Protein AF-A0AAW1MLI0-F1 (afdb_monomer)

Foldseek 3Di:
DDDDDDDDAAEDEEAAFDPVDLVRADDPVRQVVVQVVVVVVVVVCVVVVVDPPNYHYHYGHCPQVDWAQPPVCCVSCQVFWKKWWFWDQDPPDRDIDIDIATWHWPDADPVQQKTKTAHDFDQVLQCVVNHPHGDDPCRRPDIDMDHSVRIDTITTDDDD

Secondary structure (DSSP, 8-state):
---------EEEEEE---TTSTT-PPPHHHHHHHHHHHHHHHHHHHHTTSS-SSEEEEEE--GGGPBPPTTTTHHHHTTS-EEEEEEEE-TTSS-EEEEEEEEEEEEEETTTTEEEEEE---HHHHHTT-TTPPPPHHHHH-EEEEETTTEEEEEE----

Sequence (160 aa):
MYAFRTLVNATIQVRIEKLSTKSGSPSMSDIEAFSTAYRTRLDEAELAKTIPENISLEVSSPGVERVIRVPQDLDRFKERPMYVKYITEVTDANTSTETDGIFRLVSFDLETNSCTWGLADVRINREKAGKGRPMSKKQREWRLTTPFDSIRLVRIYSEP

Structure (mmCIF, N/CA/C/O backbone):
data_AF-A0AAW1MLI0-F1
#
_entry.id   AF-A0AAW1MLI0-F1
#
loop_
_atom_site.group_PDB
_atom_site.id
_atom_site.type_symbol
_atom_site.label_atom_id
_atom_site.label_alt_id
_atom_site.label_comp_id
_atom_site.label_asym_id
_atom_site.label_entity_id
_atom_site.label_seq_id
_atom_site.pdbx_PDB_ins_code
_atom_site.Cartn_x
_atom_site.Cartn_y
_atom_site.Cartn_z
_atom_site.occupancy
_atom_site.B_iso_or_equiv
_atom_site.auth_seq_id
_atom_site.auth_comp_id
_atom_site.auth_asym_id
_atom_site.auth_atom_id
_atom_site.pdbx_PDB_model_num
ATOM 1 N N . MET A 1 1 ? -1.305 5.397 53.416 1.00 46.62 1 MET A N 1
ATOM 2 C CA . MET A 1 1 ? -0.969 4.098 52.793 1.00 46.62 1 MET A CA 1
ATOM 3 C C . MET A 1 1 ? -1.466 4.169 51.358 1.00 46.62 1 MET A C 1
ATOM 5 O O . MET A 1 1 ? -2.656 4.384 51.181 1.00 46.62 1 MET A O 1
ATOM 9 N N . TYR A 1 2 ? -0.578 4.126 50.363 1.00 44.59 2 TYR A N 1
ATOM 10 C CA . TYR A 1 2 ? -0.957 4.212 48.946 1.00 44.59 2 TYR A CA 1
ATOM 11 C C . TYR A 1 2 ? -0.843 2.826 48.313 1.00 44.59 2 TYR A C 1
ATOM 13 O O . TYR A 1 2 ? 0.153 2.140 48.535 1.00 44.59 2 TYR A O 1
ATOM 21 N N . ALA A 1 3 ? -1.854 2.422 47.546 1.00 39.44 3 ALA A N 1
ATOM 22 C CA . ALA A 1 3 ? -1.832 1.210 46.738 1.00 39.44 3 ALA A CA 1
ATOM 23 C C . ALA A 1 3 ? -1.906 1.615 45.264 1.00 39.44 3 ALA A C 1
ATOM 25 O O . ALA A 1 3 ? -2.829 2.319 44.860 1.00 39.44 3 ALA A O 1
ATOM 26 N N . PHE A 1 4 ? -0.927 1.181 44.474 1.00 47.34 4 PHE A N 1
ATOM 27 C CA . PHE A 1 4 ? -0.881 1.402 43.033 1.00 47.34 4 PHE A CA 1
ATOM 28 C C . PHE A 1 4 ? -1.185 0.079 42.333 1.00 47.34 4 PHE A C 1
ATOM 30 O O . PHE A 1 4 ? -0.567 -0.940 42.639 1.00 47.34 4 PHE A O 1
ATOM 37 N N . ARG A 1 5 ? -2.141 0.091 41.400 1.00 55.91 5 ARG A N 1
ATOM 38 C CA . ARG A 1 5 ? -2.474 -1.050 40.542 1.00 55.91 5 ARG A CA 1
ATOM 39 C C . ARG A 1 5 ? -2.265 -0.625 39.097 1.00 55.91 5 ARG A C 1
ATOM 41 O O . ARG A 1 5 ? -2.891 0.328 38.646 1.00 55.91 5 ARG A O 1
ATOM 48 N N . THR A 1 6 ? -1.388 -1.318 38.384 1.00 57.00 6 THR A N 1
ATOM 49 C CA . THR A 1 6 ? -1.246 -1.152 36.938 1.00 57.00 6 THR A CA 1
ATOM 50 C C . THR A 1 6 ? -2.303 -2.013 36.247 1.00 57.00 6 THR A C 1
ATOM 52 O O . THR A 1 6 ? -2.488 -3.183 36.588 1.00 57.00 6 THR A O 1
ATOM 55 N N . LEU A 1 7 ? -3.048 -1.419 35.319 1.00 63.75 7 LEU A N 1
ATOM 56 C CA . LEU A 1 7 ? -3.931 -2.145 34.407 1.00 63.75 7 LEU A CA 1
ATOM 57 C C . LEU A 1 7 ? -3.206 -2.335 33.070 1.00 63.75 7 LEU A C 1
ATOM 59 O O . LEU A 1 7 ? -2.270 -1.599 32.750 1.00 63.75 7 LEU A O 1
ATOM 63 N N . VAL A 1 8 ? -3.612 -3.345 32.305 1.00 66.38 8 VAL A N 1
ATOM 64 C CA . VAL A 1 8 ? -3.086 -3.572 30.956 1.00 66.38 8 VAL A CA 1
ATOM 65 C C . VAL A 1 8 ? -3.678 -2.500 30.046 1.00 66.38 8 VAL A C 1
ATOM 67 O O . VAL A 1 8 ? -4.855 -2.561 29.714 1.00 66.38 8 VAL A O 1
ATOM 70 N N . ASN A 1 9 ? -2.874 -1.515 29.650 1.00 70.88 9 ASN A N 1
ATOM 71 C CA . ASN A 1 9 ? -3.285 -0.555 28.630 1.00 70.88 9 ASN A CA 1
ATOM 72 C C . ASN A 1 9 ? -3.238 -1.261 27.272 1.00 70.88 9 ASN A C 1
ATOM 74 O O . ASN A 1 9 ? -2.157 -1.544 26.757 1.00 70.88 9 ASN A O 1
ATOM 78 N N . ALA A 1 10 ? -4.404 -1.570 26.712 1.00 84.12 10 ALA A N 1
ATOM 79 C CA . ALA A 1 10 ? -4.510 -2.101 25.361 1.00 84.12 10 ALA A CA 1
ATOM 80 C C . ALA A 1 10 ? -4.749 -0.951 24.373 1.00 84.12 10 ALA A C 1
ATOM 82 O O . ALA A 1 10 ? -5.545 -0.045 24.628 1.00 84.12 10 ALA A O 1
ATOM 83 N N . THR A 1 11 ? -4.063 -0.983 23.234 1.00 90.19 11 THR A N 1
ATOM 84 C CA . THR A 1 11 ? -4.278 -0.037 22.133 1.00 90.19 11 THR A CA 1
ATOM 85 C C . THR A 1 11 ? -4.819 -0.787 20.933 1.00 90.19 11 THR A C 1
ATOM 87 O O . THR A 1 11 ? -4.193 -1.724 20.443 1.00 90.19 11 THR A O 1
ATOM 90 N N . ILE A 1 12 ? -5.979 -0.357 20.449 1.00 92.19 12 ILE A N 1
ATOM 91 C CA . ILE A 1 12 ? -6.537 -0.791 19.175 1.00 92.19 12 ILE A CA 1
ATOM 92 C C . ILE A 1 12 ? -6.130 0.235 18.123 1.00 92.19 12 ILE A C 1
ATOM 94 O O . ILE A 1 12 ? -6.521 1.399 18.202 1.00 92.19 12 ILE A O 1
ATOM 98 N N . GLN A 1 13 ? -5.373 -0.208 17.123 1.00 92.44 13 GLN A N 1
ATOM 99 C CA . GLN A 1 13 ? -5.033 0.599 15.956 1.00 92.44 13 GLN A CA 1
ATOM 100 C C . GLN A 1 13 ? -5.868 0.144 14.762 1.00 92.44 13 GLN A C 1
ATOM 102 O O . GLN A 1 13 ? -5.809 -1.015 14.353 1.00 92.44 13 GLN A O 1
ATOM 107 N N . VAL A 1 14 ? -6.644 1.063 14.194 1.00 92.50 14 VAL A N 1
ATOM 108 C CA . VAL A 1 14 ? -7.497 0.816 13.032 1.00 92.50 14 VAL A CA 1
ATOM 109 C C . VAL A 1 14 ? -7.027 1.679 11.872 1.00 92.50 14 VAL A C 1
ATOM 111 O O . VAL A 1 14 ? -6.878 2.894 11.995 1.00 92.50 14 VAL A O 1
ATOM 114 N N . ARG A 1 15 ? -6.824 1.056 10.711 1.00 91.12 15 ARG A N 1
ATOM 115 C CA . ARG A 1 15 ? -6.537 1.760 9.459 1.00 91.12 15 ARG A CA 1
ATOM 116 C C . ARG A 1 15 ? -7.755 1.665 8.546 1.00 91.12 15 ARG A C 1
ATOM 118 O O . ARG A 1 15 ? -8.162 0.559 8.203 1.00 91.12 15 ARG A O 1
ATOM 125 N N . ILE A 1 16 ? -8.332 2.801 8.156 1.00 92.06 16 ILE A N 1
ATOM 126 C CA . ILE A 1 16 ? -9.562 2.845 7.347 1.00 92.06 16 ILE A CA 1
ATOM 127 C C . ILE A 1 16 ? -9.318 3.421 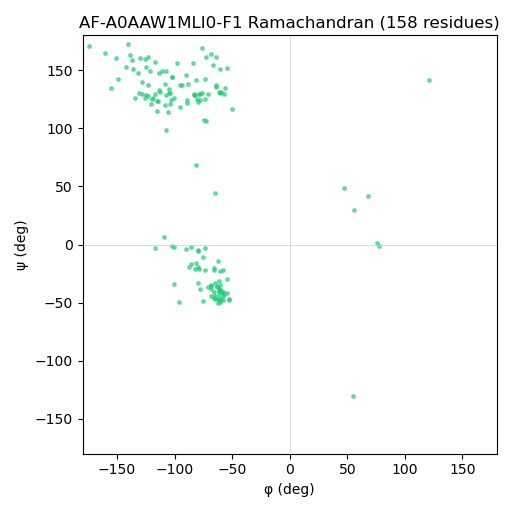5.951 1.00 92.06 16 ILE A C 1
ATOM 129 O O . ILE A 1 16 ? -8.497 4.320 5.756 1.00 92.06 16 ILE A O 1
ATOM 133 N N . GLU A 1 17 ? -10.071 2.928 4.970 1.00 88.88 17 GLU A N 1
ATOM 134 C CA . GLU A 1 17 ? -10.020 3.398 3.586 1.00 88.88 17 GLU A CA 1
ATOM 135 C C . GLU A 1 17 ? -11.365 3.911 3.093 1.00 88.88 17 GLU A C 1
ATOM 137 O O . GLU A 1 17 ? -12.423 3.395 3.450 1.00 88.88 17 GLU A O 1
ATOM 142 N N . LYS A 1 18 ? -11.308 4.878 2.176 1.00 88.69 18 LYS A N 1
ATOM 143 C CA . LYS A 1 18 ? -12.473 5.378 1.450 1.00 88.69 18 LYS A CA 1
ATOM 144 C C . LYS A 1 18 ? -12.446 4.905 0.005 1.00 88.69 18 LYS A C 1
ATOM 146 O O . LYS A 1 18 ? -11.771 5.483 -0.841 1.00 88.69 18 LYS A O 1
ATOM 151 N N . LEU A 1 19 ? -13.186 3.844 -0.307 1.00 83.75 19 LEU A N 1
ATOM 152 C CA . LEU A 1 19 ? -13.191 3.253 -1.654 1.00 83.75 19 LEU A CA 1
ATOM 153 C C . LEU A 1 19 ? -13.781 4.179 -2.730 1.00 83.75 19 LEU A C 1
ATOM 155 O O . LEU A 1 19 ? -13.460 4.022 -3.902 1.00 83.75 19 LEU A O 1
ATOM 159 N N . SER A 1 20 ? -14.572 5.182 -2.340 1.00 83.31 20 SER A N 1
ATOM 160 C CA . SER A 1 20 ? -15.166 6.148 -3.270 1.00 83.31 20 SER A CA 1
ATOM 161 C C . SER A 1 20 ? -14.184 7.197 -3.810 1.00 83.31 20 SER A C 1
ATOM 163 O O . SER A 1 20 ? -14.538 7.938 -4.723 1.00 83.31 20 SER A O 1
ATOM 165 N N . THR A 1 21 ? -12.964 7.303 -3.267 1.00 83.19 21 THR A N 1
ATOM 166 C CA . THR A 1 21 ? -11.943 8.251 -3.748 1.00 83.19 21 THR A CA 1
ATOM 167 C C . THR A 1 21 ? -10.825 7.524 -4.482 1.00 83.19 21 THR A C 1
ATOM 169 O O . THR A 1 21 ? -10.467 6.401 -4.139 1.00 83.19 21 THR A O 1
ATOM 172 N N . LYS A 1 22 ? -10.193 8.163 -5.472 1.00 81.19 22 LYS A N 1
ATOM 173 C CA . LYS A 1 22 ? -9.088 7.537 -6.220 1.00 81.19 22 LYS A CA 1
ATOM 174 C C . LYS A 1 22 ? -7.920 7.127 -5.313 1.00 81.19 22 LYS A C 1
ATOM 176 O O . LYS A 1 22 ? -7.375 6.046 -5.485 1.00 81.19 22 LYS A O 1
ATOM 181 N N . SER A 1 23 ? -7.557 7.948 -4.328 1.00 79.00 23 SER A N 1
ATOM 182 C CA . SER A 1 23 ? -6.427 7.679 -3.424 1.00 79.00 23 SER A CA 1
ATOM 183 C C . SER A 1 23 ? -6.733 6.673 -2.312 1.00 79.00 23 SER A C 1
ATOM 185 O O . SER A 1 23 ? -5.802 6.125 -1.724 1.00 79.00 23 SER A O 1
ATOM 187 N N . GLY A 1 24 ? -8.008 6.462 -1.983 1.00 84.56 24 GLY A N 1
ATOM 188 C CA . GLY A 1 24 ? -8.417 5.622 -0.857 1.00 84.56 24 GLY A CA 1
ATOM 189 C C . GLY A 1 24 ? -8.240 6.230 0.511 1.00 84.56 24 GLY A C 1
ATOM 190 O O . GLY A 1 24 ? -8.553 5.576 1.503 1.00 84.56 24 GLY A O 1
ATOM 191 N N . SER A 1 25 ? -7.757 7.466 0.581 1.00 86.75 25 SER A N 1
ATOM 192 C CA . SER A 1 25 ? -7.585 8.146 1.853 1.00 86.75 25 SER A CA 1
ATOM 193 C C . SER A 1 25 ? -8.934 8.675 2.361 1.00 86.75 25 SER A C 1
ATOM 195 O O . SER A 1 25 ? -9.639 9.341 1.594 1.00 86.75 25 SER A O 1
ATOM 197 N N . PRO A 1 26 ? -9.299 8.386 3.622 1.00 91.69 26 PRO A N 1
ATOM 198 C CA . PRO A 1 26 ? -10.404 9.054 4.304 1.00 91.69 26 PRO A CA 1
ATOM 199 C C . PRO A 1 26 ? -10.069 10.538 4.538 1.00 91.69 26 PRO A C 1
ATOM 201 O O . PRO A 1 26 ? -8.894 10.907 4.621 1.00 91.69 26 PRO A O 1
ATOM 204 N N . SER A 1 27 ? -11.086 11.394 4.647 1.00 92.94 27 SER A N 1
ATOM 205 C CA . SER A 1 27 ? -10.917 12.746 5.194 1.00 92.94 27 SER A CA 1
ATOM 206 C C . SER A 1 27 ? -10.802 12.706 6.723 1.00 92.94 27 SER A C 1
ATOM 208 O O . SER A 1 27 ? -11.115 11.695 7.352 1.00 92.94 27 SER A O 1
ATOM 210 N N . MET A 1 28 ? -10.414 13.827 7.343 1.00 93.56 28 MET A N 1
ATOM 211 C CA . MET A 1 28 ? -10.455 13.953 8.809 1.00 93.56 28 MET A CA 1
ATOM 212 C C . MET A 1 28 ? -11.866 13.729 9.359 1.00 93.56 28 MET A C 1
ATOM 214 O O . MET A 1 28 ? -12.027 12.992 10.322 1.00 93.56 28 MET A O 1
ATOM 218 N N . SER A 1 29 ? -12.894 14.252 8.684 1.00 95.88 29 SER A N 1
ATOM 219 C CA . SER A 1 29 ? -14.286 14.028 9.084 1.00 95.88 29 SER A CA 1
ATOM 220 C C . SER A 1 29 ? -14.698 12.553 9.002 1.00 95.88 29 SER A C 1
ATOM 222 O O . SER A 1 29 ? -15.452 12.084 9.847 1.00 95.88 29 SER A O 1
ATOM 224 N N . ASP A 1 30 ? -14.207 11.804 8.005 1.00 95.00 30 ASP A N 1
ATOM 225 C CA . ASP A 1 30 ? -14.459 10.360 7.911 1.00 95.00 30 ASP A CA 1
ATOM 226 C C . ASP A 1 30 ? -13.785 9.608 9.078 1.00 95.00 30 ASP A C 1
ATOM 228 O O . ASP A 1 30 ? -14.380 8.695 9.654 1.00 95.00 30 ASP A O 1
ATOM 232 N N . ILE A 1 31 ? -12.554 10.001 9.443 1.00 95.19 31 ILE A N 1
ATOM 233 C CA . ILE A 1 31 ? -11.810 9.431 10.578 1.00 95.19 31 ILE A CA 1
ATOM 234 C C . ILE A 1 31 ? -12.522 9.732 11.897 1.00 95.19 31 ILE A C 1
ATOM 236 O O . ILE A 1 31 ? -12.699 8.820 12.702 1.00 95.19 31 ILE A O 1
ATOM 240 N N . GLU A 1 32 ? -12.948 10.973 12.120 1.00 96.62 32 GLU A N 1
ATOM 241 C CA . GLU A 1 32 ? -13.687 11.383 13.319 1.00 96.62 32 GLU A CA 1
ATOM 242 C C . GLU A 1 32 ? -15.000 10.611 13.446 1.00 96.62 32 GLU A C 1
ATOM 244 O O . GLU A 1 32 ? -15.246 9.989 14.478 1.00 96.62 32 GLU A O 1
ATOM 249 N N . ALA A 1 33 ? -15.797 10.553 12.373 1.00 96.94 33 ALA A N 1
ATOM 250 C CA . ALA A 1 33 ? -17.063 9.825 12.367 1.00 96.94 33 ALA A CA 1
ATOM 251 C C . ALA A 1 33 ? -16.875 8.337 12.708 1.00 96.94 33 ALA A C 1
ATOM 253 O O . ALA A 1 33 ? -17.621 7.785 13.522 1.00 96.94 33 ALA A O 1
ATOM 254 N N . PHE A 1 34 ? -15.857 7.687 12.130 1.00 96.88 34 PHE A N 1
ATOM 255 C CA . PHE A 1 34 ? -15.531 6.300 12.459 1.00 96.88 34 PHE A CA 1
ATOM 256 C C . PHE A 1 34 ? -15.053 6.157 13.909 1.00 96.88 34 PHE A C 1
ATOM 258 O O . PHE A 1 34 ? -15.513 5.265 14.621 1.00 96.88 34 PHE A O 1
ATOM 265 N N . SER A 1 35 ? -14.153 7.037 14.354 1.00 96.88 35 SER A N 1
ATOM 266 C CA . SER A 1 35 ? -13.571 7.004 15.700 1.00 96.88 35 SER A CA 1
ATOM 267 C C . SER A 1 35 ? -14.645 7.122 16.772 1.00 96.88 35 SER A C 1
ATOM 269 O O . SER A 1 35 ? -14.665 6.315 17.698 1.00 96.88 35 SER A O 1
ATOM 271 N N . THR A 1 36 ? -15.575 8.068 16.618 1.00 97.69 36 THR A N 1
ATOM 272 C CA . THR A 1 36 ? -16.703 8.244 17.536 1.00 97.69 36 THR A CA 1
ATOM 273 C C . THR A 1 36 ? -17.601 7.010 17.544 1.00 97.69 36 THR A C 1
ATOM 275 O O . THR A 1 36 ? -17.857 6.453 18.607 1.00 97.69 36 THR A O 1
ATOM 278 N N . ALA A 1 37 ? -18.025 6.521 16.374 1.00 97.81 37 ALA A N 1
ATOM 279 C CA . ALA A 1 37 ? -18.926 5.372 16.293 1.00 97.81 37 ALA A CA 1
ATOM 280 C C . ALA A 1 37 ? -18.301 4.065 16.814 1.00 97.81 37 ALA A C 1
ATOM 282 O O . ALA A 1 37 ? -19.009 3.200 17.331 1.00 97.81 37 ALA A O 1
ATOM 283 N N . TYR A 1 38 ? -16.990 3.879 16.646 1.00 97.06 38 TYR A N 1
ATOM 284 C CA . TYR A 1 38 ? -16.290 2.703 17.159 1.00 97.06 38 TYR A CA 1
ATOM 285 C C . TYR A 1 38 ? -16.026 2.822 18.661 1.00 97.06 38 TYR A C 1
ATOM 287 O O . TYR A 1 38 ? -16.212 1.848 19.384 1.00 97.06 38 TYR A O 1
ATOM 295 N N . ARG A 1 39 ? -15.682 4.023 19.146 1.00 96.19 39 ARG A N 1
ATOM 296 C CA . ARG A 1 39 ? -15.536 4.303 20.578 1.00 96.19 39 ARG A CA 1
ATOM 297 C C . ARG A 1 39 ? -16.823 4.010 21.344 1.00 96.19 39 ARG A C 1
ATOM 299 O O . ARG A 1 39 ? -16.758 3.256 22.300 1.00 96.19 39 ARG A O 1
ATOM 306 N N . THR A 1 40 ? -17.979 4.481 20.872 1.00 97.00 40 THR A N 1
ATOM 307 C CA . THR A 1 40 ? -19.271 4.188 21.520 1.00 97.00 40 THR A CA 1
ATOM 308 C C . THR A 1 40 ? -19.511 2.684 21.682 1.00 97.00 40 THR A C 1
ATOM 310 O O . THR A 1 40 ? -19.931 2.241 22.744 1.00 97.00 40 THR A O 1
ATOM 313 N N . ARG A 1 41 ? -19.175 1.876 20.667 1.00 96.44 41 ARG A N 1
ATOM 314 C CA . ARG A 1 41 ? -19.293 0.410 20.755 1.00 96.44 41 ARG A CA 1
ATOM 315 C C . ARG A 1 41 ? -18.305 -0.213 21.740 1.00 96.44 41 ARG A C 1
ATOM 317 O O . ARG A 1 41 ? -18.643 -1.202 22.382 1.00 96.44 41 ARG A O 1
ATOM 324 N N . LEU A 1 42 ? -17.088 0.327 21.838 1.00 94.75 42 LEU A N 1
ATOM 325 C CA . LEU A 1 42 ? -16.123 -0.110 22.847 1.00 94.75 42 LEU A CA 1
ATOM 326 C C . LEU A 1 42 ? -16.634 0.219 24.250 1.00 94.75 42 LEU A C 1
ATOM 328 O O . LEU A 1 42 ? -16.621 -0.662 25.097 1.00 94.75 42 LEU A O 1
ATOM 332 N N . ASP A 1 43 ? -17.165 1.421 24.467 1.00 94.31 43 ASP A N 1
ATOM 333 C CA . ASP A 1 43 ? -17.702 1.841 25.764 1.00 94.31 43 ASP A CA 1
ATOM 334 C C . ASP A 1 43 ? -18.885 0.945 26.200 1.00 94.31 43 ASP A C 1
ATOM 336 O O . ASP A 1 43 ? -18.963 0.517 27.352 1.00 94.31 43 ASP A O 1
ATOM 340 N N . GLU A 1 44 ? -19.779 0.585 25.269 1.00 96.50 44 GLU A N 1
ATOM 341 C CA . GLU A 1 44 ? -20.865 -0.382 25.508 1.00 96.50 44 GLU A CA 1
ATOM 342 C C . GLU A 1 44 ? -20.331 -1.778 25.880 1.00 96.50 44 GLU A C 1
ATOM 344 O O . GLU A 1 44 ? -20.837 -2.423 26.803 1.00 96.50 44 GLU A O 1
ATOM 349 N N . ALA A 1 45 ? -19.296 -2.250 25.183 1.00 94.38 45 ALA A N 1
ATOM 350 C CA . ALA A 1 45 ? -18.679 -3.551 25.425 1.00 94.38 45 ALA A CA 1
ATOM 351 C C . ALA A 1 45 ? -17.884 -3.601 26.746 1.00 94.38 45 ALA A C 1
ATOM 353 O O . ALA A 1 45 ? -17.917 -4.633 27.431 1.00 94.38 45 ALA A O 1
ATOM 354 N N . GLU A 1 46 ? -17.212 -2.504 27.115 1.00 92.75 46 GLU A N 1
ATOM 355 C CA . GLU A 1 46 ? -16.557 -2.302 28.414 1.00 92.75 46 GLU A CA 1
ATOM 356 C C . GLU A 1 46 ? -17.597 -2.337 29.543 1.00 92.75 46 GLU A C 1
ATOM 358 O O . GLU A 1 46 ? -17.439 -3.092 30.503 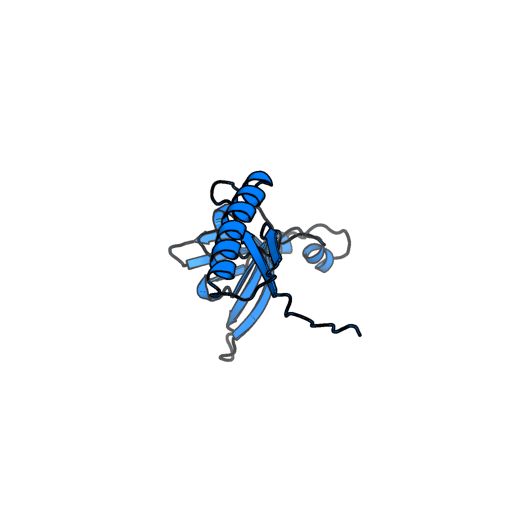1.00 92.75 46 GLU A O 1
ATOM 363 N N . LEU A 1 47 ? -18.720 -1.620 29.394 1.00 94.12 47 LEU A N 1
ATOM 364 C CA . LEU A 1 47 ? -19.820 -1.634 30.367 1.00 94.12 47 LEU A CA 1
ATOM 365 C C . LEU A 1 47 ? -20.422 -3.038 30.536 1.00 94.12 47 LEU A C 1
ATOM 367 O O . LEU A 1 47 ? -20.735 -3.460 31.653 1.00 94.12 47 LEU A O 1
ATOM 371 N N . ALA A 1 48 ? -20.543 -3.785 29.436 1.00 96.44 48 ALA A N 1
ATOM 372 C CA . ALA A 1 48 ? -20.980 -5.178 29.433 1.00 96.44 48 ALA A CA 1
ATOM 373 C C . ALA A 1 48 ? -19.911 -6.161 29.956 1.00 96.44 48 ALA A C 1
ATOM 375 O O . ALA A 1 48 ? -20.184 -7.358 30.055 1.00 96.44 48 ALA A O 1
ATOM 376 N N . LYS A 1 49 ? -18.702 -5.681 30.293 1.00 93.38 49 LYS A N 1
ATOM 377 C CA . LYS A 1 49 ? -17.547 -6.476 30.750 1.00 93.38 49 LYS A CA 1
ATOM 378 C C . LYS A 1 49 ? -17.151 -7.588 29.778 1.00 93.38 49 LYS A C 1
ATOM 380 O O . LYS A 1 49 ? -16.649 -8.636 30.182 1.00 93.38 49 LYS A O 1
ATOM 385 N N . THR A 1 50 ? -17.396 -7.361 28.490 1.00 94.75 50 THR A N 1
ATOM 386 C CA . THR A 1 50 ? -17.037 -8.301 27.415 1.00 94.75 50 THR A CA 1
ATOM 387 C C . THR A 1 50 ? -15.614 -8.079 26.911 1.00 94.75 50 THR A C 1
ATOM 389 O O . THR A 1 50 ? -15.014 -8.987 26.338 1.00 94.75 50 THR A O 1
ATOM 392 N N . ILE A 1 51 ? -15.058 -6.896 27.175 1.00 90.25 51 ILE A N 1
ATOM 393 C CA . ILE A 1 51 ? -13.668 -6.524 26.914 1.00 90.25 51 ILE A CA 1
ATOM 394 C C . ILE A 1 51 ? -13.044 -5.896 28.174 1.00 90.25 51 ILE A C 1
ATOM 396 O O . ILE A 1 51 ? -13.782 -5.473 29.068 1.00 90.25 51 ILE A O 1
ATOM 400 N N . PRO A 1 52 ? -11.702 -5.851 28.283 1.00 89.19 52 PRO A N 1
ATOM 401 C CA . PRO A 1 52 ? -11.023 -5.133 29.359 1.00 89.19 52 PRO A CA 1
ATOM 402 C C . PRO A 1 52 ? -11.353 -3.639 29.356 1.00 89.19 52 PRO A C 1
ATOM 404 O O . PRO A 1 52 ? -11.571 -3.060 28.300 1.00 89.19 52 PRO A O 1
ATOM 407 N N . GLU A 1 53 ? -11.322 -3.020 30.533 1.00 87.56 53 GLU A N 1
ATOM 408 C CA . GLU A 1 53 ? -11.420 -1.565 30.678 1.00 87.56 53 GLU A CA 1
ATOM 409 C C . GLU A 1 53 ? -10.128 -0.870 30.212 1.00 87.56 53 GLU A C 1
ATOM 411 O O . GLU A 1 53 ? -9.048 -1.473 30.199 1.00 87.56 53 GLU A O 1
ATOM 416 N N . ASN A 1 54 ? -10.229 0.434 29.935 1.00 85.94 54 ASN A N 1
ATOM 417 C CA . ASN A 1 54 ? -9.103 1.317 29.617 1.00 85.94 54 ASN A CA 1
ATOM 418 C C . ASN A 1 54 ? -8.432 1.009 28.264 1.00 85.94 54 ASN A C 1
ATOM 420 O O . ASN A 1 54 ? -7.202 1.046 28.133 1.00 85.94 54 ASN A O 1
ATOM 424 N N . ILE A 1 55 ? -9.242 0.723 27.239 1.00 89.50 55 ILE A N 1
ATOM 425 C CA . ILE A 1 55 ? -8.755 0.532 25.872 1.00 89.50 55 ILE A CA 1
ATOM 426 C C . ILE A 1 55 ? -8.581 1.885 25.167 1.00 89.50 55 ILE A C 1
ATOM 428 O O . ILE A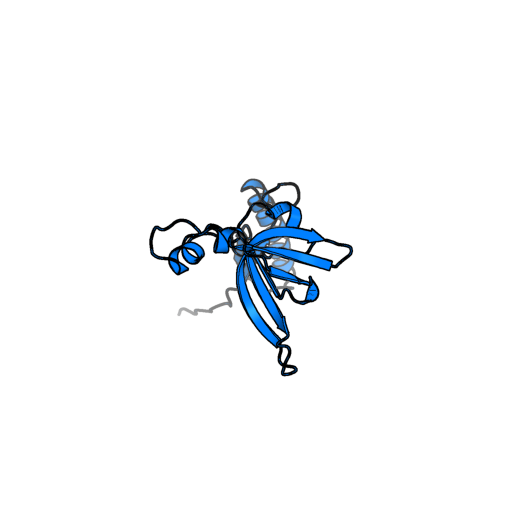 1 55 ? -9.491 2.713 25.073 1.00 89.50 55 ILE A O 1
ATOM 432 N N . SER A 1 56 ? -7.404 2.108 24.589 1.00 91.06 56 SER A N 1
ATOM 433 C CA . SER A 1 56 ? -7.146 3.245 23.699 1.00 91.06 56 SER A CA 1
ATOM 434 C C . SER A 1 56 ? -7.453 2.878 22.243 1.00 91.06 56 SER A C 1
ATOM 436 O O . SER A 1 56 ? -7.272 1.736 21.828 1.00 91.06 56 SER A O 1
ATOM 438 N N . LEU A 1 57 ? -7.941 3.846 21.466 1.00 94.38 57 LEU A N 1
ATOM 439 C CA . LEU A 1 57 ? -8.312 3.675 20.061 1.00 94.38 57 LEU A CA 1
ATOM 440 C C . LEU A 1 57 ? -7.562 4.717 19.243 1.00 94.38 57 LEU A C 1
ATOM 442 O O . LEU A 1 57 ? -7.688 5.910 19.511 1.00 94.38 57 LEU A O 1
ATOM 446 N N . GLU A 1 58 ? -6.842 4.257 18.232 1.00 94.94 58 GLU A N 1
ATOM 447 C CA . GLU A 1 58 ? -6.188 5.089 17.234 1.00 94.94 58 GLU A CA 1
ATOM 448 C C . GLU A 1 58 ? -6.755 4.731 15.861 1.00 94.94 58 GLU A C 1
ATOM 450 O O . GLU A 1 58 ? -6.734 3.567 15.457 1.00 94.94 58 GLU A O 1
ATOM 455 N N . VAL A 1 59 ? -7.265 5.724 15.136 1.00 94.69 59 VAL A N 1
ATOM 456 C CA . VAL A 1 59 ? -7.808 5.535 13.788 1.00 94.69 59 VAL A CA 1
ATOM 457 C C . VAL A 1 59 ? -7.004 6.379 12.815 1.00 94.69 59 VAL A C 1
ATOM 459 O O . VAL A 1 59 ? -6.852 7.585 12.997 1.00 94.69 59 VAL A O 1
ATOM 462 N N . SER A 1 60 ? -6.482 5.749 11.768 1.00 91.81 60 SER A N 1
ATOM 463 C CA . SER A 1 60 ? -5.641 6.413 10.774 1.00 91.81 60 SER A CA 1
ATOM 464 C C . SER A 1 60 ? -5.943 5.934 9.355 1.00 91.81 60 SER A C 1
ATOM 466 O O . SER A 1 60 ? -6.707 4.996 9.127 1.00 91.81 60 SER A O 1
ATOM 468 N N . SER A 1 61 ? -5.342 6.593 8.364 1.00 89.06 61 SER A N 1
ATOM 469 C CA . SER A 1 61 ? -5.305 6.061 6.999 1.00 89.06 61 SER A CA 1
ATOM 470 C C . SER A 1 61 ? -4.140 5.065 6.833 1.00 89.06 61 SER A C 1
ATOM 472 O O . SER A 1 61 ? -3.140 5.172 7.545 1.00 89.06 61 SER A O 1
ATOM 474 N N . PRO A 1 62 ? -4.198 4.132 5.866 1.00 84.62 62 PRO A N 1
ATOM 475 C CA . PRO A 1 62 ? -3.103 3.191 5.614 1.00 84.62 62 PRO A CA 1
ATOM 476 C C . PRO A 1 62 ? -1.799 3.821 5.115 1.00 84.62 62 PRO A C 1
ATOM 478 O O . PRO A 1 62 ? -0.735 3.218 5.232 1.00 84.62 62 PRO A O 1
ATOM 481 N N . GLY A 1 63 ? -1.860 5.020 4.528 1.00 81.81 63 GLY A N 1
ATOM 482 C CA . GLY A 1 63 ? -0.680 5.712 4.011 1.00 81.81 63 GLY A CA 1
ATOM 483 C C . GLY A 1 63 ? 0.135 4.874 3.015 1.00 81.81 63 GLY A C 1
ATOM 484 O O . GLY A 1 63 ? -0.404 4.329 2.050 1.00 81.81 63 GLY A O 1
ATOM 485 N N . VAL A 1 64 ? 1.451 4.809 3.242 1.00 74.88 64 VAL A N 1
ATOM 486 C CA . VAL A 1 64 ? 2.425 4.061 2.419 1.00 74.88 64 VAL A CA 1
ATOM 487 C C . VAL A 1 64 ? 2.481 2.567 2.750 1.00 74.88 64 VAL A C 1
ATOM 489 O O . VAL A 1 64 ? 2.977 1.778 1.953 1.00 74.88 64 VAL A O 1
ATOM 492 N N . GLU A 1 65 ? 1.932 2.161 3.896 1.00 77.81 65 GLU A N 1
ATOM 493 C CA . GLU A 1 65 ? 1.808 0.752 4.286 1.00 77.81 65 GLU A CA 1
ATOM 494 C C . GLU A 1 65 ? 0.621 0.060 3.607 1.00 77.81 65 GLU A C 1
ATOM 496 O O . GLU A 1 65 ? 0.456 -1.151 3.742 1.00 77.81 65 GLU A O 1
ATOM 501 N N . ARG A 1 66 ? -0.190 0.811 2.848 1.00 87.88 66 ARG A N 1
ATOM 502 C CA . ARG A 1 66 ? -1.308 0.281 2.067 1.00 87.88 66 ARG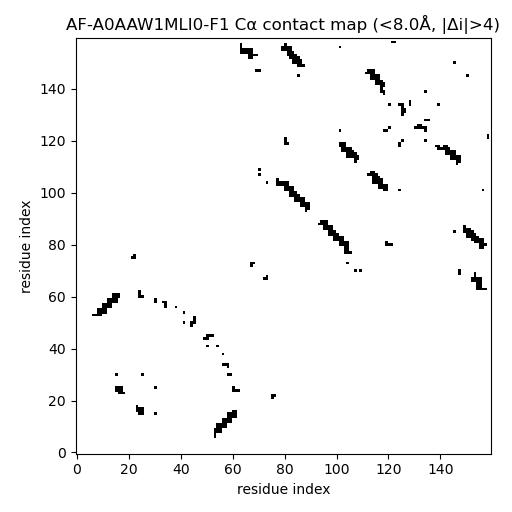 A CA 1
ATOM 503 C C . ARG A 1 66 ? -0.867 -0.902 1.207 1.00 87.88 66 ARG A C 1
ATOM 505 O O . ARG A 1 66 ? -0.089 -0.729 0.265 1.00 87.88 66 ARG A O 1
ATOM 512 N N . VAL A 1 67 ? -1.447 -2.064 1.490 1.00 91.31 67 VAL A N 1
ATOM 513 C CA . VAL A 1 67 ? -1.334 -3.255 0.650 1.00 91.31 67 VAL A CA 1
ATOM 514 C C . VAL A 1 67 ? -2.313 -3.129 -0.514 1.00 91.31 67 VAL A C 1
ATOM 516 O O . VAL A 1 67 ? -3.501 -2.897 -0.312 1.00 91.31 67 VAL A O 1
ATOM 519 N N . ILE A 1 68 ? -1.806 -3.256 -1.736 1.00 92.75 68 ILE A N 1
ATOM 520 C CA . ILE A 1 68 ? -2.589 -3.226 -2.973 1.00 92.75 68 ILE A CA 1
ATOM 521 C C . ILE A 1 68 ? -3.036 -4.655 -3.276 1.00 92.75 68 ILE A C 1
ATOM 523 O O . ILE A 1 68 ? -2.197 -5.544 -3.438 1.00 92.75 68 ILE A O 1
ATOM 527 N N . ARG A 1 69 ? -4.350 -4.882 -3.374 1.00 93.19 69 ARG A N 1
ATOM 528 C CA . ARG A 1 69 ? -4.887 -6.192 -3.753 1.00 93.19 69 ARG A CA 1
ATOM 529 C C . ARG A 1 69 ? -4.719 -6.410 -5.250 1.00 93.19 69 ARG A C 1
ATOM 531 O O . ARG A 1 69 ? -5.077 -5.553 -6.061 1.00 93.19 69 ARG A O 1
ATOM 538 N N . VAL A 1 70 ? -4.172 -7.564 -5.608 1.00 95.44 70 VAL A N 1
ATOM 539 C CA . VAL A 1 70 ? -3.949 -7.959 -6.996 1.00 95.44 70 VAL A CA 1
ATOM 540 C C . VAL A 1 70 ? -5.058 -8.923 -7.426 1.00 95.44 70 VAL A C 1
ATOM 542 O O . VAL A 1 70 ? -5.247 -9.938 -6.755 1.00 95.44 70 VAL A O 1
ATOM 545 N N . PRO A 1 71 ? -5.778 -8.655 -8.532 1.00 95.88 71 PRO A N 1
ATOM 546 C CA . PRO A 1 71 ? -5.662 -7.493 -9.425 1.00 95.88 71 PRO A CA 1
ATOM 547 C C . PRO A 1 71 ? -6.550 -6.285 -9.054 1.00 95.88 71 PRO A C 1
ATOM 549 O O . PRO A 1 71 ? -6.480 -5.254 -9.719 1.00 95.88 71 PRO A O 1
ATOM 552 N N . GLN A 1 72 ? -7.400 -6.391 -8.027 1.00 93.88 72 GLN A N 1
ATOM 553 C CA . GLN A 1 72 ? -8.565 -5.514 -7.811 1.00 93.88 72 GLN A CA 1
ATOM 554 C C . GLN A 1 72 ? -8.218 -4.030 -7.638 1.00 93.88 72 GLN A C 1
ATOM 556 O O . GLN A 1 72 ? -8.976 -3.167 -8.073 1.00 93.88 72 GLN A O 1
ATOM 561 N N . ASP A 1 73 ? -7.081 -3.726 -7.014 1.00 92.75 73 ASP A N 1
ATOM 562 C CA . ASP A 1 73 ? -6.659 -2.353 -6.737 1.00 92.75 73 ASP A CA 1
ATOM 563 C C . ASP A 1 73 ? -5.607 -1.841 -7.745 1.00 92.75 73 ASP A C 1
ATOM 565 O O . ASP A 1 73 ? -5.196 -0.680 -7.667 1.00 92.75 73 ASP A O 1
ATOM 569 N N . LEU A 1 74 ? -5.163 -2.666 -8.704 1.00 94.50 74 LEU A N 1
ATOM 570 C CA . LEU A 1 74 ? -4.077 -2.313 -9.628 1.00 94.50 74 LEU A CA 1
ATOM 571 C C . LEU A 1 74 ? -4.407 -1.093 -10.489 1.00 94.50 74 LEU A C 1
ATOM 573 O O . LEU A 1 74 ? -3.600 -0.167 -10.562 1.00 94.50 74 LEU A O 1
ATOM 577 N N . ASP A 1 75 ? -5.595 -1.055 -11.102 1.00 93.12 75 ASP A N 1
ATOM 578 C CA . ASP A 1 75 ? -5.993 0.061 -11.972 1.00 93.12 75 ASP A CA 1
ATOM 579 C C . ASP A 1 75 ? -6.032 1.394 -11.211 1.00 93.12 75 ASP A C 1
ATOM 581 O O . ASP A 1 75 ? -5.557 2.426 -11.692 1.00 93.12 75 ASP A O 1
ATOM 585 N N . ARG A 1 76 ? -6.506 1.351 -9.962 1.00 90.62 76 ARG A N 1
ATOM 586 C CA . ARG A 1 76 ? -6.605 2.515 -9.078 1.00 90.62 76 ARG A CA 1
ATOM 587 C C . ARG A 1 76 ? -5.244 3.159 -8.810 1.00 90.62 76 ARG A C 1
ATOM 589 O O . ARG A 1 76 ? -5.148 4.388 -8.740 1.00 90.62 76 ARG A O 1
ATOM 596 N N . PHE A 1 77 ? -4.199 2.344 -8.667 1.00 91.56 77 PHE A N 1
ATOM 597 C CA . PHE A 1 77 ? -2.858 2.788 -8.283 1.00 91.56 77 PHE A CA 1
ATOM 598 C C . PHE A 1 77 ? -1.817 2.714 -9.413 1.00 91.56 77 PHE A C 1
ATOM 600 O O . PHE A 1 77 ? -0.650 2.998 -9.154 1.00 91.56 77 PHE A O 1
ATOM 607 N N . LYS A 1 78 ? -2.208 2.401 -10.655 1.00 92.19 78 LYS A N 1
ATOM 608 C CA . LYS A 1 78 ? -1.295 2.139 -11.789 1.00 92.19 78 LYS A CA 1
ATOM 609 C C . LYS A 1 78 ? -0.265 3.234 -12.089 1.00 92.19 78 LYS A C 1
ATOM 611 O O . LYS A 1 78 ? 0.838 2.932 -12.529 1.00 92.19 78 LYS A O 1
ATOM 616 N N . GLU A 1 79 ? -0.594 4.490 -11.790 1.00 92.25 79 GLU A N 1
ATOM 617 C CA . GLU A 1 79 ? 0.289 5.650 -12.007 1.00 92.25 79 GLU A CA 1
ATOM 618 C C . GLU A 1 79 ? 1.364 5.815 -10.922 1.00 92.25 79 GLU A C 1
ATOM 620 O O . GLU A 1 79 ? 2.204 6.713 -10.994 1.00 92.25 79 GLU A O 1
ATOM 625 N N . ARG A 1 80 ? 1.329 4.996 -9.866 1.00 92.81 80 ARG A N 1
ATOM 626 C CA . ARG A 1 80 ? 2.236 5.114 -8.728 1.00 92.81 80 ARG A CA 1
ATOM 627 C C . ARG A 1 80 ? 3.358 4.084 -8.786 1.00 92.81 80 ARG A C 1
ATOM 629 O O . ARG A 1 80 ? 3.113 2.938 -9.157 1.00 92.81 80 ARG A O 1
ATOM 636 N N . PRO A 1 81 ? 4.575 4.446 -8.342 1.00 95.50 81 PRO A N 1
ATOM 637 C CA . PRO A 1 81 ? 5.595 3.448 -8.078 1.00 95.50 81 PRO A CA 1
ATOM 638 C C . PRO A 1 81 ? 5.127 2.543 -6.933 1.00 95.50 81 PRO A C 1
ATOM 640 O O . PRO A 1 81 ? 4.584 3.011 -5.927 1.00 95.50 81 PRO A O 1
ATOM 643 N N . MET A 1 82 ? 5.342 1.245 -7.091 1.00 96.00 82 MET A N 1
ATOM 644 C CA . MET A 1 82 ? 4.959 0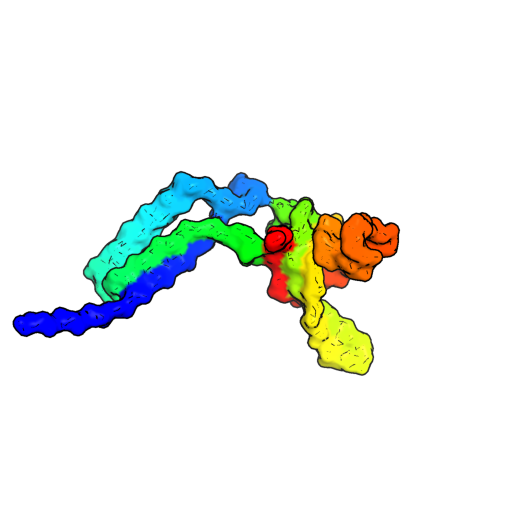.210 -6.144 1.00 96.00 82 MET A CA 1
ATOM 645 C C . MET A 1 82 ? 6.190 -0.581 -5.736 1.00 96.00 82 MET A C 1
ATOM 647 O O . MET A 1 82 ? 7.016 -0.939 -6.573 1.00 96.00 82 MET A O 1
ATOM 651 N N . TYR A 1 83 ? 6.299 -0.870 -4.447 1.00 96.31 83 TYR A N 1
ATOM 652 C CA . TYR A 1 83 ? 7.174 -1.924 -3.966 1.00 96.31 83 TYR A CA 1
ATOM 653 C C . TYR A 1 83 ? 6.458 -3.256 -4.181 1.00 96.31 83 TYR A C 1
ATOM 655 O O . TYR A 1 83 ? 5.345 -3.438 -3.682 1.00 96.31 83 TYR A O 1
ATOM 663 N N . VAL A 1 84 ? 7.089 -4.162 -4.922 1.00 97.56 84 VAL A N 1
ATOM 664 C CA . VAL A 1 84 ? 6.542 -5.477 -5.258 1.00 97.56 84 VAL A CA 1
ATOM 665 C C . VAL A 1 84 ? 7.513 -6.540 -4.784 1.00 97.56 84 VAL A C 1
ATOM 667 O O . VAL A 1 84 ? 8.693 -6.499 -5.127 1.00 97.56 84 VAL A O 1
ATOM 670 N N . LYS A 1 85 ? 6.996 -7.502 -4.030 1.00 97.44 85 LYS A N 1
ATOM 671 C CA . LYS A 1 85 ? 7.686 -8.723 -3.626 1.00 97.44 85 LYS A CA 1
ATOM 672 C C . LYS A 1 85 ? 7.001 -9.902 -4.303 1.00 97.44 85 LYS A C 1
ATOM 674 O O . LYS A 1 85 ? 5.772 -9.986 -4.273 1.00 97.44 85 LYS A O 1
ATOM 679 N N . TYR A 1 86 ? 7.772 -10.775 -4.930 1.00 96.75 86 TYR A N 1
ATOM 680 C CA . TYR A 1 86 ? 7.274 -11.855 -5.774 1.00 96.75 86 TYR A CA 1
ATOM 681 C C . TYR A 1 86 ? 8.226 -13.049 -5.756 1.00 96.75 86 TYR A C 1
ATOM 683 O O . TYR A 1 86 ? 9.398 -12.928 -5.402 1.00 96.75 86 TYR A O 1
ATOM 691 N N . ILE A 1 87 ? 7.714 -14.211 -6.137 1.00 94.94 87 ILE A N 1
ATOM 692 C CA . ILE A 1 87 ? 8.502 -15.426 -6.297 1.00 94.94 87 ILE A CA 1
ATOM 693 C C . ILE A 1 87 ? 8.919 -15.593 -7.756 1.00 94.94 87 ILE A C 1
ATOM 695 O O . ILE A 1 87 ? 8.111 -15.421 -8.668 1.00 94.94 87 ILE A O 1
ATOM 699 N N . THR A 1 88 ? 10.176 -15.978 -7.955 1.00 88.06 88 THR A N 1
ATOM 700 C CA . THR A 1 88 ? 10.699 -16.466 -9.232 1.00 88.06 88 THR A CA 1
ATOM 701 C C . THR A 1 88 ? 11.074 -17.935 -9.108 1.00 88.06 88 THR A C 1
ATOM 703 O O . THR A 1 88 ? 11.762 -18.323 -8.161 1.00 88.06 88 THR A O 1
ATOM 706 N N . GLU A 1 89 ? 10.647 -18.745 -10.071 1.00 79.31 89 GLU A N 1
ATOM 707 C CA . GLU A 1 89 ? 11.125 -20.119 -10.213 1.00 79.31 89 GLU A CA 1
ATOM 708 C C . GLU A 1 89 ? 12.502 -20.102 -10.882 1.00 79.31 89 GLU A C 1
ATOM 710 O O . GLU A 1 89 ? 12.696 -19.441 -11.905 1.00 79.31 89 GLU A O 1
ATOM 715 N N . VAL A 1 90 ? 13.476 -20.791 -10.286 1.00 71.00 90 VAL A N 1
ATOM 716 C CA . VAL A 1 90 ? 14.792 -20.992 -10.895 1.00 71.00 90 VAL A CA 1
ATOM 717 C C . VAL A 1 90 ? 14.721 -22.270 -11.725 1.00 71.00 90 VAL A C 1
ATOM 719 O O . VAL A 1 90 ? 14.365 -23.323 -11.213 1.00 71.00 90 VAL A O 1
ATOM 722 N N . THR A 1 91 ? 15.057 -22.190 -13.010 1.00 59.31 91 THR A N 1
ATOM 723 C CA . THR A 1 91 ? 14.862 -23.270 -13.994 1.00 59.31 91 THR A CA 1
ATOM 724 C C . THR A 1 91 ? 15.626 -24.572 -13.715 1.00 59.31 91 THR A C 1
ATOM 726 O O . THR A 1 91 ? 15.279 -25.589 -14.304 1.00 59.31 91 THR A O 1
ATOM 729 N N . ASP A 1 92 ? 16.616 -24.575 -12.814 1.00 58.91 92 ASP A N 1
ATOM 730 C CA . ASP A 1 92 ? 17.558 -25.700 -12.655 1.00 58.91 92 ASP A CA 1
ATOM 731 C C . ASP A 1 92 ? 17.511 -26.407 -11.287 1.00 58.91 92 ASP A C 1
ATOM 733 O O . ASP A 1 92 ? 18.186 -27.413 -11.071 1.00 58.91 92 ASP A O 1
ATOM 737 N N . ALA A 1 93 ? 16.695 -25.929 -10.352 1.00 56.19 93 ALA A N 1
ATOM 738 C CA . ALA A 1 93 ? 16.427 -26.600 -9.085 1.00 56.19 93 ALA A CA 1
ATOM 739 C C . ALA A 1 93 ? 14.999 -26.237 -8.683 1.00 56.19 93 ALA A C 1
ATOM 741 O O . ALA A 1 93 ? 14.611 -25.096 -8.887 1.00 56.19 93 ALA A O 1
ATOM 742 N N . ASN A 1 94 ? 14.218 -27.153 -8.105 1.00 61.84 94 ASN A N 1
ATOM 743 C CA . ASN A 1 94 ? 12.866 -26.890 -7.572 1.00 61.84 94 ASN A CA 1
ATOM 744 C C . ASN A 1 94 ? 12.875 -25.902 -6.374 1.00 61.84 94 ASN A C 1
ATOM 746 O O . ASN A 1 94 ? 12.263 -26.145 -5.335 1.00 61.84 94 ASN A O 1
ATOM 750 N N . THR A 1 95 ? 13.624 -24.808 -6.468 1.00 70.12 95 THR A N 1
ATOM 751 C CA . THR A 1 95 ? 13.828 -23.783 -5.465 1.00 70.12 95 THR A CA 1
ATOM 752 C C . THR A 1 95 ? 13.235 -22.480 -5.986 1.00 70.12 95 THR A C 1
ATOM 754 O O . THR A 1 95 ? 13.661 -21.887 -6.975 1.00 70.12 95 THR A O 1
ATOM 757 N N . SER A 1 96 ? 12.199 -22.029 -5.293 1.00 79.56 96 SER A N 1
ATOM 758 C CA . SER A 1 96 ? 11.606 -20.714 -5.481 1.00 79.56 96 SER A CA 1
ATOM 759 C C . SER A 1 96 ? 12.417 -19.669 -4.716 1.00 79.56 96 SER A C 1
ATOM 761 O O . SER A 1 96 ? 12.629 -19.834 -3.511 1.00 79.56 96 SER A O 1
ATOM 763 N N . THR A 1 97 ? 12.825 -18.579 -5.366 1.00 88.25 97 THR A N 1
ATOM 764 C CA . THR A 1 97 ? 13.481 -17.449 -4.689 1.00 88.25 97 THR A CA 1
ATOM 765 C C . THR A 1 97 ? 12.528 -16.272 -4.556 1.00 88.25 97 THR A C 1
ATOM 767 O O . THR A 1 97 ? 11.909 -15.844 -5.532 1.00 88.25 97 THR A O 1
ATOM 770 N N . GLU A 1 98 ? 12.417 -15.724 -3.346 1.00 93.75 98 GLU A N 1
ATOM 771 C CA . GLU A 1 98 ? 11.687 -14.480 -3.115 1.00 93.75 98 GLU A CA 1
ATOM 772 C C . GLU A 1 98 ? 12.553 -13.290 -3.544 1.00 93.75 98 GLU A C 1
ATOM 774 O O . GLU A 1 98 ? 13.682 -13.129 -3.085 1.00 93.75 98 GLU A O 1
ATOM 779 N N . THR A 1 99 ? 12.012 -12.468 -4.438 1.00 94.94 99 THR A N 1
ATOM 780 C CA . THR A 1 99 ? 12.659 -11.280 -4.998 1.00 94.94 99 THR A CA 1
ATOM 781 C C . THR A 1 99 ? 11.770 -10.064 -4.774 1.00 94.94 99 THR A C 1
ATOM 783 O O . THR A 1 99 ? 10.544 -10.171 -4.700 1.00 94.94 99 THR A O 1
ATOM 786 N N . ASP A 1 100 ? 12.369 -8.880 -4.699 1.00 96.19 100 ASP A N 1
ATOM 787 C CA . ASP A 1 100 ? 11.639 -7.627 -4.596 1.00 96.19 100 ASP A CA 1
ATOM 788 C C . ASP A 1 100 ? 12.225 -6.503 -5.456 1.00 96.19 100 ASP A C 1
ATOM 790 O O . ASP A 1 100 ? 13.356 -6.553 -5.949 1.00 96.19 100 ASP A O 1
ATOM 794 N N . GLY A 1 101 ? 11.417 -5.470 -5.679 1.00 95.62 101 GLY A N 1
ATOM 795 C CA . GLY A 1 101 ? 11.841 -4.277 -6.392 1.00 95.62 101 GLY A CA 1
ATOM 796 C C . GLY A 1 101 ? 10.791 -3.178 -6.396 1.00 95.62 101 GLY A C 1
ATOM 797 O O . GLY A 1 101 ? 9.651 -3.367 -5.973 1.00 95.62 101 GLY A O 1
ATOM 798 N N . ILE A 1 102 ? 11.197 -1.999 -6.869 1.00 96.56 102 ILE A N 1
ATOM 799 C CA . ILE A 1 102 ? 10.301 -0.851 -7.012 1.00 96.56 102 ILE A CA 1
ATOM 800 C C . ILE A 1 102 ? 9.982 -0.674 -8.489 1.00 96.56 102 ILE A C 1
ATOM 802 O O . ILE A 1 102 ? 10.853 -0.340 -9.301 1.00 96.56 102 ILE A O 1
ATOM 806 N N . PHE A 1 103 ? 8.721 -0.892 -8.829 1.00 97.38 103 PHE A N 1
ATOM 807 C CA . PHE A 1 103 ? 8.250 -0.961 -10.199 1.00 97.38 103 PHE A CA 1
ATOM 808 C C . PHE A 1 103 ? 7.106 0.012 -10.448 1.00 97.38 103 PHE A C 1
ATOM 810 O O . PHE A 1 103 ? 6.429 0.465 -9.531 1.00 97.38 103 PHE A O 1
ATOM 817 N N . ARG A 1 104 ? 6.891 0.334 -11.717 1.00 97.06 104 ARG A N 1
ATOM 818 C CA . ARG A 1 104 ? 5.637 0.905 -12.205 1.00 97.06 104 ARG A CA 1
ATOM 819 C C . ARG A 1 104 ? 4.845 -0.202 -12.887 1.00 97.06 104 ARG A C 1
ATOM 821 O O . ARG A 1 104 ? 5.439 -1.049 -13.564 1.00 97.06 104 ARG A O 1
ATOM 828 N N . LEU A 1 105 ? 3.528 -0.176 -12.743 1.00 97.88 105 LEU A N 1
ATOM 829 C CA . LEU A 1 105 ? 2.665 -1.069 -13.503 1.00 97.88 105 LEU A CA 1
ATOM 830 C C . LEU A 1 105 ? 2.665 -0.623 -14.974 1.00 97.88 105 LEU A C 1
ATOM 832 O O . LEU A 1 105 ? 2.509 0.560 -15.268 1.00 97.88 105 LEU A O 1
ATOM 836 N N . VAL A 1 106 ? 2.909 -1.551 -15.899 1.00 97.50 106 VAL A N 1
ATOM 837 C CA . VAL A 1 106 ? 2.834 -1.297 -17.350 1.00 97.50 106 VAL A CA 1
ATOM 838 C C . VAL A 1 106 ? 1.471 -1.736 -17.866 1.00 97.50 106 VAL A C 1
ATOM 840 O O . VAL A 1 106 ? 0.799 -0.976 -18.554 1.00 97.50 106 VAL A O 1
ATOM 843 N N . SER A 1 107 ? 1.074 -2.953 -17.513 1.00 97.38 107 SER A N 1
ATOM 844 C CA . SER A 1 107 ? -0.220 -3.544 -17.835 1.00 97.38 107 SER A CA 1
ATOM 845 C C . SER A 1 107 ? -0.488 -4.711 -16.889 1.00 97.38 107 SER A C 1
ATOM 847 O O . SER A 1 107 ? 0.418 -5.205 -16.217 1.00 97.38 107 SER A O 1
ATOM 849 N N . PHE A 1 108 ? -1.735 -5.153 -16.839 1.00 97.56 108 PHE A N 1
ATOM 850 C CA . PHE A 1 108 ? -2.124 -6.414 -16.229 1.00 97.56 108 PHE A CA 1
ATOM 851 C C . PHE A 1 108 ? -3.234 -7.025 -17.073 1.00 97.56 108 PHE A C 1
ATOM 853 O O . PHE A 1 108 ? -3.962 -6.304 -17.758 1.00 97.56 108 PHE A O 1
ATOM 860 N N . ASP A 1 109 ? -3.329 -8.342 -17.033 1.00 96.69 109 ASP A N 1
ATOM 861 C CA . ASP A 1 109 ? -4.253 -9.109 -17.848 1.00 96.69 109 ASP A CA 1
ATOM 862 C C . ASP A 1 109 ? -4.947 -10.154 -16.971 1.00 96.69 109 ASP A C 1
ATOM 864 O O . ASP A 1 109 ? -4.303 -10.913 -16.245 1.00 96.69 109 ASP A O 1
ATOM 868 N N . LEU A 1 110 ? -6.279 -10.134 -17.008 1.00 96.06 110 LEU A N 1
ATOM 869 C CA . LEU A 1 110 ? -7.138 -11.029 -16.238 1.00 96.06 110 LEU A CA 1
ATOM 870 C C . LEU A 1 110 ? -7.302 -12.397 -16.912 1.00 96.06 110 LEU A C 1
ATOM 872 O O . LEU A 1 110 ? -7.643 -13.358 -16.233 1.00 96.06 110 LEU A O 1
ATOM 876 N N . GLU A 1 111 ? -7.059 -12.497 -18.220 1.00 96.19 111 GLU A N 1
ATOM 877 C CA . GLU A 1 111 ? -7.108 -13.762 -18.954 1.00 96.19 111 GLU A CA 1
ATOM 878 C C . GLU A 1 111 ? -5.863 -14.598 -18.649 1.00 96.19 111 GLU A C 1
ATOM 880 O O . GLU A 1 111 ? -5.962 -15.757 -18.249 1.00 96.19 111 GLU A O 1
ATOM 885 N N . THR A 1 112 ? -4.681 -13.981 -18.740 1.00 95.06 112 THR A N 1
ATOM 886 C CA . THR A 1 112 ? -3.405 -14.640 -18.410 1.00 95.06 112 THR A CA 1
ATOM 887 C C . THR A 1 112 ? -3.042 -14.581 -16.924 1.00 95.06 112 THR A C 1
ATOM 889 O O . THR A 1 112 ? -2.018 -15.136 -16.527 1.00 95.06 112 THR A O 1
ATOM 892 N N . ASN A 1 113 ? -3.862 -13.921 -16.097 1.00 96.81 113 ASN A N 1
ATOM 893 C CA . ASN A 1 113 ? -3.624 -13.682 -14.669 1.00 96.81 113 ASN A CA 1
ATOM 894 C C . ASN A 1 113 ? -2.205 -13.177 -14.376 1.00 96.81 113 ASN A C 1
ATOM 896 O O . ASN A 1 113 ? -1.505 -13.707 -13.510 1.00 96.81 113 ASN A O 1
ATOM 900 N N . SER A 1 114 ? -1.754 -12.171 -15.127 1.00 97.12 114 SER A N 1
ATOM 901 C CA . SER A 1 114 ? -0.374 -11.693 -15.056 1.00 97.12 114 SER A CA 1
ATOM 902 C C . SER A 1 114 ? -0.259 -10.170 -15.042 1.00 97.12 114 SER A C 1
ATOM 904 O O . SER A 1 114 ? -1.088 -9.439 -15.586 1.00 97.12 114 SER A O 1
ATOM 906 N N . CYS A 1 115 ? 0.798 -9.677 -14.401 1.00 97.62 115 CYS A N 1
ATOM 907 C CA . CYS A 1 115 ? 1.202 -8.277 -14.412 1.00 97.62 115 CYS A CA 1
ATOM 908 C C . CYS A 1 115 ? 2.470 -8.110 -15.241 1.00 97.62 115 CYS A C 1
ATOM 910 O O . CYS A 1 115 ? 3.418 -8.877 -15.081 1.00 97.62 115 CYS A O 1
ATOM 912 N N . THR A 1 116 ? 2.529 -7.050 -16.045 1.00 98.00 116 THR A N 1
ATOM 913 C CA . THR A 1 116 ? 3.771 -6.557 -16.643 1.00 98.00 116 THR A CA 1
ATOM 914 C C . THR A 1 116 ? 4.239 -5.319 -15.889 1.00 98.00 116 THR A C 1
ATOM 916 O O . THR A 1 116 ? 3.535 -4.311 -15.786 1.00 98.00 116 THR A O 1
ATOM 919 N N . TRP A 1 117 ? 5.469 -5.374 -15.403 1.00 98.19 117 TRP A N 1
ATOM 920 C CA . TRP A 1 117 ? 6.125 -4.339 -14.622 1.00 98.19 117 TRP A CA 1
ATOM 921 C C . TRP A 1 117 ? 7.255 -3.696 -15.416 1.00 98.19 117 TRP A C 1
ATOM 923 O O . TRP A 1 117 ? 7.913 -4.340 -16.230 1.00 98.19 117 TRP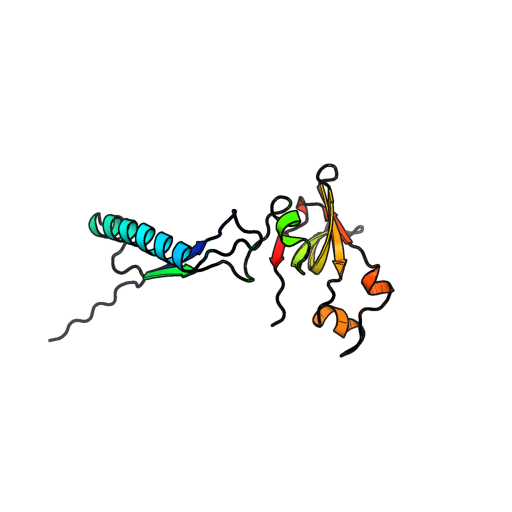 A O 1
ATOM 933 N N . GLY A 1 118 ? 7.513 -2.419 -15.155 1.00 97.62 118 GLY A N 1
ATOM 934 C CA . GLY A 1 118 ? 8.722 -1.724 -15.591 1.00 97.62 118 GLY A CA 1
ATOM 935 C C . GLY A 1 118 ? 9.449 -1.133 -14.390 1.00 97.62 118 GLY A C 1
ATOM 936 O O . GLY A 1 118 ? 8.848 -0.936 -13.336 1.00 97.62 118 GLY A O 1
ATOM 937 N N . LEU A 1 119 ? 10.732 -0.797 -14.533 1.00 96.50 119 LEU A N 1
ATOM 938 C CA . LEU A 1 119 ? 11.433 -0.069 -13.474 1.00 96.50 119 LEU A CA 1
ATOM 939 C C . LEU A 1 119 ? 10.770 1.296 -13.246 1.00 96.50 119 LEU A C 1
ATOM 941 O O . LEU A 1 119 ? 10.511 2.039 -14.198 1.00 96.50 119 LEU A O 1
ATOM 945 N N . ALA A 1 120 ? 10.493 1.616 -11.982 1.00 95.75 120 ALA A N 1
ATOM 946 C CA . ALA A 1 120 ? 10.025 2.943 -11.604 1.00 95.75 120 ALA A CA 1
ATOM 947 C C . ALA A 1 120 ? 11.174 3.957 -11.673 1.00 95.75 120 ALA A C 1
ATOM 949 O O . ALA A 1 120 ? 12.300 3.643 -11.270 1.00 95.75 120 ALA A O 1
ATOM 950 N N . ASP A 1 121 ? 10.875 5.181 -12.109 1.00 92.81 121 ASP A N 1
ATOM 951 C CA . ASP A 1 121 ? 11.836 6.289 -12.155 1.00 92.81 121 ASP A CA 1
ATOM 952 C C . ASP A 1 121 ? 11.985 6.951 -10.777 1.00 92.81 121 ASP A C 1
ATOM 954 O O . ASP A 1 121 ? 11.541 8.068 -10.529 1.00 92.81 121 ASP A O 1
ATOM 958 N N . VAL A 1 122 ? 12.570 6.202 -9.842 1.00 92.00 122 VAL A N 1
ATOM 959 C CA . VAL A 1 122 ? 12.828 6.618 -8.455 1.00 92.00 122 VAL A CA 1
ATOM 960 C C . VAL A 1 122 ? 14.322 6.644 -8.180 1.00 92.00 122 VAL A C 1
ATOM 962 O O . VAL A 1 122 ? 15.111 5.998 -8.877 1.00 92.00 122 VAL A O 1
ATOM 965 N N . ARG A 1 123 ? 14.748 7.414 -7.174 1.00 90.31 123 ARG A N 1
ATOM 966 C CA . ARG A 1 123 ? 16.177 7.632 -6.891 1.00 90.31 123 ARG A CA 1
ATOM 967 C C . ARG A 1 123 ? 16.975 6.328 -6.740 1.00 90.31 123 ARG A C 1
ATOM 969 O O . ARG A 1 123 ? 17.987 6.165 -7.413 1.00 90.31 123 ARG A O 1
ATOM 976 N N . ILE A 1 124 ? 16.477 5.376 -5.954 1.00 90.19 124 ILE A N 1
ATOM 977 C CA . ILE A 1 124 ? 17.137 4.082 -5.700 1.00 90.19 124 ILE A CA 1
ATOM 978 C C . ILE A 1 124 ? 17.327 3.224 -6.965 1.00 90.19 124 ILE A C 1
ATOM 980 O O . ILE A 1 124 ? 18.322 2.514 -7.097 1.00 90.19 124 ILE A O 1
ATOM 984 N N . ASN A 1 125 ? 16.419 3.321 -7.941 1.00 92.06 125 ASN A N 1
ATOM 985 C CA . ASN A 1 125 ? 16.557 2.618 -9.219 1.00 92.06 125 ASN A CA 1
ATOM 986 C C . ASN A 1 125 ? 17.525 3.334 -10.172 1.00 92.06 125 ASN A C 1
ATOM 988 O O . ASN A 1 125 ? 18.234 2.674 -10.937 1.00 92.06 125 ASN A O 1
ATOM 992 N N . ARG A 1 126 ? 17.571 4.672 -10.120 1.00 89.50 126 ARG A N 1
ATOM 993 C CA . ARG A 1 126 ? 18.503 5.510 -10.891 1.00 89.50 126 ARG A CA 1
ATOM 994 C C . ARG A 1 126 ? 19.945 5.344 -10.420 1.00 89.50 126 ARG A C 1
ATOM 996 O O . ARG A 1 126 ? 20.839 5.163 -11.242 1.00 89.50 126 ARG A O 1
ATOM 1003 N N . GLU A 1 127 ? 20.166 5.340 -9.105 1.00 84.38 127 GLU A N 1
ATOM 1004 C CA . GLU A 1 127 ? 21.500 5.280 -8.492 1.00 84.38 127 GLU A CA 1
ATOM 1005 C C . GLU A 1 127 ? 22.282 4.010 -8.855 1.00 84.38 127 GLU A C 1
ATOM 1007 O O . GLU A 1 127 ? 23.510 4.064 -8.904 1.00 84.38 127 GLU A O 1
ATOM 1012 N N . LYS A 1 128 ? 21.605 2.919 -9.248 1.00 76.06 128 LYS A N 1
ATOM 1013 C CA . LYS A 1 128 ? 22.250 1.718 -9.816 1.00 76.06 128 LYS A CA 1
ATOM 1014 C C . LYS A 1 128 ? 23.089 2.007 -11.075 1.00 76.06 128 LYS A C 1
ATOM 1016 O O . LYS A 1 128 ? 23.981 1.231 -11.393 1.00 76.06 128 LYS A O 1
ATOM 1021 N N . ALA A 1 129 ? 22.822 3.107 -11.785 1.00 69.06 129 ALA A N 1
ATOM 1022 C CA . ALA A 1 129 ? 23.589 3.568 -12.949 1.00 69.06 129 ALA A CA 1
ATOM 1023 C C . ALA A 1 129 ? 24.547 4.745 -12.638 1.00 69.06 129 ALA A C 1
ATOM 1025 O O . ALA A 1 129 ? 25.255 5.217 -13.535 1.00 69.06 129 ALA A O 1
ATOM 1026 N N . GLY A 1 130 ? 24.568 5.227 -11.387 1.00 74.19 130 GLY A N 1
ATOM 1027 C CA . GLY A 1 130 ? 25.351 6.371 -10.908 1.00 74.19 130 GLY A CA 1
ATOM 1028 C C . GLY A 1 130 ? 24.487 7.497 -10.320 1.00 74.19 130 GLY A C 1
ATOM 1029 O O . GLY A 1 130 ? 23.415 7.817 -10.835 1.00 74.19 130 GLY A O 1
ATOM 1030 N N . LYS A 1 131 ? 24.962 8.127 -9.236 1.00 76.75 131 LYS A N 1
ATOM 1031 C CA . LYS A 1 131 ? 24.247 9.201 -8.520 1.00 76.75 131 LYS A CA 1
ATOM 1032 C C . LYS A 1 131 ? 23.903 10.368 -9.457 1.00 76.75 131 LYS A C 1
ATOM 1034 O O . LYS A 1 131 ? 24.768 10.876 -10.162 1.00 76.75 131 LYS A O 1
ATOM 1039 N N . GLY A 1 132 ? 22.637 10.789 -9.454 1.00 77.12 132 GLY A N 1
ATOM 1040 C CA . GLY A 1 132 ? 22.142 11.925 -10.245 1.00 77.12 132 GLY A CA 1
ATOM 1041 C C . GLY A 1 132 ? 21.909 11.648 -11.735 1.00 77.12 132 GLY A C 1
ATOM 1042 O O . GLY A 1 132 ? 21.446 12.541 -12.441 1.00 77.12 132 GLY A O 1
ATOM 1043 N N . ARG A 1 133 ? 22.185 10.433 -12.233 1.00 83.56 133 ARG A N 1
ATOM 1044 C CA . ARG A 1 133 ? 21.925 10.085 -13.636 1.00 83.56 133 ARG A CA 1
ATOM 1045 C C . ARG A 1 133 ? 20.454 9.701 -13.855 1.00 83.56 133 ARG A C 1
ATOM 1047 O O . ARG A 1 133 ? 19.870 9.022 -13.009 1.00 83.56 133 ARG A O 1
ATOM 1054 N N . PRO A 1 134 ? 19.842 10.102 -14.984 1.00 87.94 134 PRO A N 1
ATOM 1055 C CA . PRO A 1 134 ? 18.521 9.611 -15.364 1.00 87.94 134 PRO A CA 1
ATOM 1056 C C . PRO A 1 134 ? 18.581 8.123 -15.739 1.00 87.94 134 PRO A C 1
ATOM 1058 O O . PRO A 1 134 ? 19.650 7.584 -16.032 1.00 87.94 134 PRO A O 1
ATOM 1061 N N . MET A 1 135 ? 17.422 7.459 -15.791 1.00 90.19 135 MET A N 1
ATOM 1062 C CA . MET A 1 135 ? 17.346 6.075 -16.267 1.00 90.19 135 MET A CA 1
ATOM 1063 C C . MET A 1 135 ? 17.852 5.944 -17.709 1.00 90.19 135 MET A C 1
ATOM 1065 O O . MET A 1 135 ? 17.391 6.660 -18.607 1.00 90.19 135 MET A O 1
ATOM 1069 N N . SER A 1 136 ? 18.737 4.9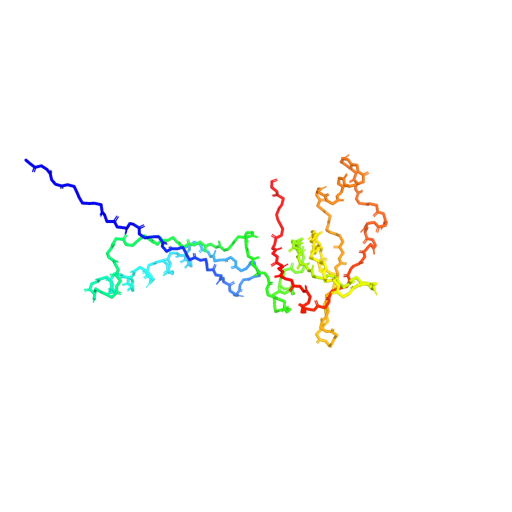72 -17.932 1.00 90.56 136 SER A N 1
ATOM 1070 C CA . SER A 1 136 ? 19.201 4.566 -19.262 1.00 90.56 136 SER A CA 1
ATOM 1071 C C . SER A 1 136 ? 18.065 3.987 -20.115 1.00 90.56 136 SER A C 1
ATOM 1073 O O . SER A 1 136 ? 17.047 3.526 -19.592 1.00 90.56 136 SER A O 1
ATOM 1075 N N . LYS A 1 137 ? 18.260 3.942 -21.440 1.00 91.69 137 LYS A N 1
ATOM 1076 C CA . LYS A 1 137 ? 17.311 3.315 -22.378 1.00 91.69 137 LYS A CA 1
ATOM 1077 C C . LYS A 1 137 ? 16.979 1.872 -21.972 1.00 91.69 137 LYS A C 1
ATOM 1079 O O . LYS A 1 137 ? 15.808 1.536 -21.828 1.00 91.69 137 LYS A O 1
ATOM 1084 N N . LYS A 1 138 ? 18.006 1.077 -21.640 1.00 92.06 138 LYS A N 1
ATOM 1085 C CA . LYS A 1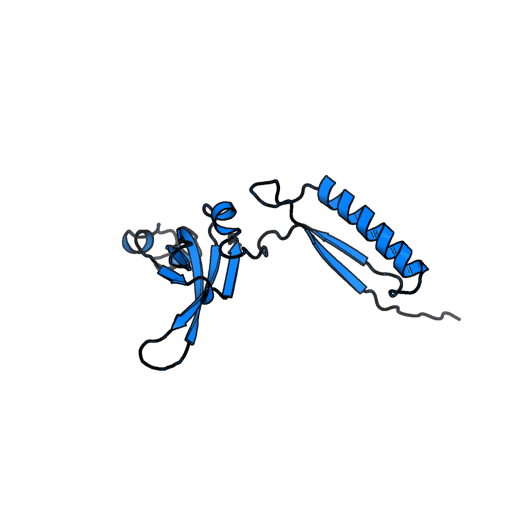 138 ? 17.852 -0.305 -21.155 1.00 92.06 138 LYS A CA 1
ATOM 1086 C C . LYS A 1 138 ? 16.975 -0.388 -19.902 1.00 92.06 138 LYS A C 1
ATOM 1088 O O . LYS A 1 138 ? 16.127 -1.264 -19.815 1.00 92.06 138 LYS A O 1
ATOM 1093 N N . GLN A 1 139 ? 17.142 0.526 -18.943 1.00 92.00 139 GLN A N 1
ATOM 1094 C CA . GLN A 1 139 ? 16.308 0.547 -17.735 1.00 92.00 139 GLN A CA 1
ATOM 1095 C C . GLN A 1 139 ? 14.850 0.931 -18.037 1.00 92.00 139 GLN A C 1
ATOM 1097 O O . GLN A 1 139 ? 13.939 0.365 -17.441 1.00 92.00 139 GLN A O 1
ATOM 1102 N N . ARG A 1 140 ? 14.614 1.876 -18.956 1.00 92.75 140 ARG A N 1
ATOM 1103 C CA . ARG A 1 140 ? 13.259 2.312 -19.348 1.00 92.75 140 ARG A CA 1
ATOM 1104 C C . ARG A 1 140 ? 12.494 1.227 -20.108 1.00 92.75 140 ARG A C 1
ATOM 1106 O O . ARG A 1 140 ? 11.273 1.109 -19.964 1.00 92.75 140 ARG A O 1
ATOM 1113 N N . GLU A 1 141 ? 13.205 0.443 -20.910 1.00 95.50 141 GLU A N 1
ATOM 1114 C CA . GLU A 1 141 ? 12.660 -0.653 -21.718 1.00 95.50 141 GLU A CA 1
ATOM 1115 C C . GLU A 1 141 ? 12.564 -1.974 -20.951 1.00 95.50 141 GLU A C 1
ATOM 1117 O O . GLU A 1 141 ? 11.801 -2.839 -21.363 1.00 95.50 141 GLU A O 1
ATOM 1122 N N . TRP A 1 142 ? 13.252 -2.114 -19.813 1.00 95.88 142 TRP A N 1
ATOM 1123 C CA . TRP A 1 142 ? 13.193 -3.321 -18.990 1.00 95.88 142 TRP A CA 1
ATOM 1124 C C . TRP A 1 142 ? 11.756 -3.666 -18.585 1.00 95.88 142 TRP A C 1
ATOM 1126 O O . TRP A 1 142 ? 10.985 -2.787 -18.171 1.00 95.88 142 TRP A O 1
ATOM 1136 N N . ARG A 1 143 ? 11.406 -4.949 -18.704 1.00 96.94 143 ARG A N 1
ATOM 1137 C CA . ARG A 1 143 ? 10.106 -5.501 -18.326 1.00 96.94 143 ARG A CA 1
ATOM 1138 C C . ARG A 1 143 ? 10.282 -6.757 -17.484 1.00 96.94 143 ARG A C 1
ATOM 1140 O O . ARG A 1 143 ? 11.218 -7.520 -17.708 1.00 96.94 143 ARG A O 1
ATOM 1147 N N . LEU A 1 144 ? 9.351 -6.959 -16.563 1.00 96.62 144 LEU A N 1
ATOM 1148 C CA . LEU A 1 144 ? 9.183 -8.182 -15.787 1.00 96.62 144 LEU A CA 1
ATOM 1149 C C . LEU A 1 144 ? 7.718 -8.587 -15.852 1.00 96.62 144 LEU A C 1
ATOM 1151 O O . LEU A 1 144 ? 6.855 -7.765 -15.558 1.00 96.62 144 LEU A O 1
ATOM 1155 N N . THR A 1 145 ? 7.456 -9.845 -16.181 1.00 97.06 145 THR A N 1
ATOM 1156 C CA . THR A 1 145 ? 6.112 -10.418 -16.110 1.00 97.06 145 THR A CA 1
ATOM 1157 C C . THR A 1 145 ? 6.021 -11.316 -14.886 1.00 97.06 145 THR A C 1
ATOM 1159 O O . THR A 1 145 ? 6.887 -12.164 -14.685 1.00 97.06 145 THR A O 1
ATOM 1162 N N . THR A 1 146 ? 4.987 -11.130 -14.069 1.00 96.56 146 THR A N 1
ATOM 1163 C CA . THR A 1 146 ? 4.711 -11.987 -12.909 1.00 96.56 146 THR A CA 1
ATOM 1164 C C . THR A 1 146 ? 3.267 -12.480 -12.954 1.00 96.56 146 THR A C 1
ATOM 1166 O O . THR A 1 146 ? 2.366 -11.641 -13.064 1.00 96.56 146 THR A O 1
ATOM 1169 N N . PRO A 1 147 ? 3.019 -13.790 -12.814 1.00 96.75 147 PRO A N 1
ATOM 1170 C CA . PRO A 1 147 ? 1.698 -14.307 -12.473 1.00 96.75 147 PRO A CA 1
ATOM 1171 C C . PRO A 1 147 ? 1.142 -13.672 -11.185 1.00 96.75 147 PRO A C 1
ATOM 1173 O O . PRO A 1 147 ? 1.906 -13.249 -10.315 1.00 96.75 147 PRO A O 1
ATOM 1176 N N . PHE A 1 148 ? -0.181 -13.582 -11.043 1.00 96.50 148 PHE A N 1
ATOM 1177 C CA . PHE A 1 148 ? -0.810 -13.008 -9.846 1.00 96.50 148 PHE A CA 1
ATOM 1178 C C . PHE A 1 148 ? -0.49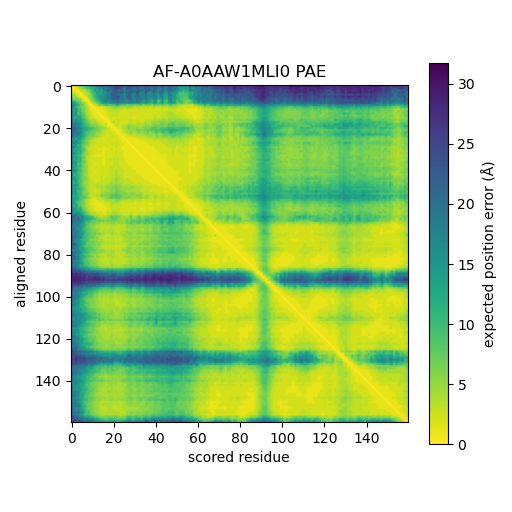9 -13.807 -8.575 1.00 96.50 148 PHE A C 1
ATOM 1180 O O . PHE A 1 148 ? -0.312 -13.218 -7.514 1.00 96.50 148 PHE A O 1
ATOM 1187 N N . ASP A 1 149 ? -0.413 -15.130 -8.680 1.00 95.62 149 ASP A N 1
ATOM 1188 C CA . ASP A 1 149 ? -0.154 -16.052 -7.570 1.00 95.62 149 ASP A CA 1
ATOM 1189 C C . ASP A 1 149 ? 1.305 -16.038 -7.078 1.00 95.62 149 ASP A C 1
ATOM 1191 O O . ASP A 1 149 ? 1.577 -16.381 -5.920 1.00 95.62 149 ASP A O 1
ATOM 1195 N N . SER A 1 150 ? 2.244 -15.585 -7.915 1.00 95.75 150 SER A N 1
ATOM 1196 C CA . SER A 1 150 ? 3.646 -15.416 -7.531 1.00 95.75 150 SER A CA 1
ATOM 1197 C C . SER A 1 150 ? 3.890 -14.135 -6.732 1.00 95.75 150 SER A C 1
ATOM 1199 O O . SER A 1 150 ? 4.884 -14.041 -6.007 1.00 95.75 150 SER A O 1
ATOM 1201 N N . ILE A 1 151 ? 2.986 -13.154 -6.809 1.00 96.88 151 ILE A N 1
ATOM 1202 C CA . ILE A 1 151 ? 3.088 -11.896 -6.069 1.00 96.88 151 ILE A CA 1
ATOM 1203 C C . ILE A 1 151 ? 2.767 -12.142 -4.588 1.00 96.88 151 ILE A C 1
ATOM 1205 O O . ILE A 1 151 ? 1.713 -12.658 -4.226 1.00 96.88 151 ILE A O 1
ATOM 1209 N N . ARG A 1 152 ? 3.686 -11.743 -3.705 1.00 96.62 152 ARG A N 1
ATOM 1210 C CA . ARG A 1 152 ? 3.567 -11.889 -2.244 1.00 96.62 152 ARG A CA 1
ATOM 1211 C C . ARG A 1 152 ? 3.138 -10.611 -1.544 1.00 96.62 152 ARG A C 1
ATOM 1213 O O . ARG A 1 152 ? 2.437 -10.668 -0.540 1.00 96.62 152 ARG A O 1
ATOM 1220 N N . LEU A 1 153 ? 3.558 -9.461 -2.060 1.00 96.06 153 LEU A N 1
ATOM 1221 C CA . LEU A 1 153 ? 3.193 -8.164 -1.506 1.00 96.06 153 LEU A CA 1
ATOM 1222 C C . LEU A 1 153 ? 3.279 -7.100 -2.589 1.00 96.06 153 LEU A C 1
ATOM 1224 O O . LEU A 1 153 ? 4.288 -6.999 -3.283 1.00 96.06 153 LEU A O 1
ATOM 1228 N N . VAL A 1 154 ? 2.261 -6.249 -2.657 1.00 96.56 154 VAL A N 1
ATOM 1229 C CA . VAL A 1 154 ? 2.324 -4.982 -3.382 1.00 96.56 154 VAL A CA 1
ATOM 1230 C C . VAL A 1 154 ? 1.957 -3.882 -2.407 1.00 96.56 154 VAL A C 1
ATOM 1232 O O . VAL A 1 154 ? 0.922 -3.954 -1.751 1.00 96.56 154 VAL A O 1
ATOM 1235 N N . ARG A 1 155 ? 2.792 -2.852 -2.313 1.00 94.75 155 ARG A N 1
ATOM 1236 C CA . ARG A 1 155 ? 2.464 -1.628 -1.581 1.00 94.75 155 ARG A CA 1
ATOM 1237 C C . ARG A 1 155 ? 2.896 -0.411 -2.361 1.00 94.75 155 ARG A C 1
ATOM 1239 O O . ARG A 1 155 ? 3.793 -0.460 -3.202 1.00 94.75 155 ARG A O 1
ATOM 1246 N N . ILE A 1 156 ? 2.277 0.704 -2.036 1.00 92.44 156 ILE A N 1
ATOM 1247 C CA . ILE A 1 156 ? 2.677 1.996 -2.558 1.00 92.44 156 ILE A CA 1
ATOM 1248 C C . ILE A 1 156 ? 4.122 2.304 -2.136 1.00 92.44 156 ILE A C 1
ATOM 1250 O O . ILE A 1 156 ? 4.456 2.245 -0.957 1.00 92.44 156 ILE A O 1
ATOM 1254 N N . TYR A 1 157 ? 4.969 2.700 -3.087 1.00 92.81 157 TYR A N 1
ATOM 1255 C CA . TYR A 1 157 ? 6.278 3.261 -2.771 1.00 92.81 157 TYR A CA 1
ATOM 1256 C C . TYR A 1 157 ? 6.178 4.781 -2.570 1.00 92.81 157 TYR A C 1
ATOM 1258 O O . TYR A 1 157 ? 5.502 5.495 -3.322 1.00 92.81 157 TYR A O 1
ATOM 1266 N N . SER A 1 158 ? 6.876 5.271 -1.551 1.00 87.44 158 SER A N 1
ATOM 1267 C CA . SER A 1 158 ? 7.164 6.685 -1.326 1.00 87.44 158 SER A CA 1
ATOM 1268 C C . SER A 1 158 ? 8.661 6.821 -1.112 1.00 87.44 158 SER A C 1
ATOM 1270 O O . SER A 1 158 ? 9.257 5.961 -0.464 1.00 87.44 158 SER A O 1
ATOM 1272 N N . GLU A 1 159 ? 9.268 7.872 -1.662 1.00 80.81 159 GLU A N 1
ATOM 1273 C CA . GLU A 1 159 ? 10.655 8.181 -1.321 1.00 80.81 159 GLU A CA 1
ATOM 1274 C C . GLU A 1 159 ? 10.726 8.546 0.178 1.00 80.81 159 GLU A C 1
ATOM 1276 O O . GLU A 1 159 ? 9.815 9.231 0.661 1.00 80.81 159 GLU A O 1
ATOM 1281 N N . PRO A 1 160 ? 11.720 8.013 0.913 1.00 65.06 160 PRO A N 1
ATOM 1282 C CA . PRO A 1 160 ? 11.997 8.404 2.291 1.00 65.06 160 PRO A CA 1
ATOM 1283 C C . PRO A 1 160 ? 12.620 9.801 2.386 1.00 65.06 160 PRO A C 1
ATOM 1285 O O . PRO A 1 160 ? 13.251 10.248 1.397 1.00 65.06 160 PRO A O 1
#

pLDDT: mean 88.61, std 11.9, range [39.44, 98.19]

Solvent-accessible surface area (backbone atoms only — not comparable to full-atom values): 9564 Å² total; per-residue (Å²): 140,88,84,88,81,88,75,75,76,45,75,48,78,44,69,47,71,27,84,93,42,79,85,28,62,53,53,71,68,53,45,50,55,48,48,52,61,51,46,55,54,48,54,54,33,33,75,68,64,76,46,74,68,72,66,45,79,47,72,46,58,48,74,59,74,32,71,51,49,85,70,84,40,44,79,69,46,37,94,42,44,26,37,39,30,30,54,44,81,45,96,87,48,103,48,73,44,82,44,74,49,58,25,23,58,72,49,70,40,84,87,78,40,31,36,35,31,25,60,28,100,42,69,79,63,22,42,79,78,36,82,93,44,76,74,49,71,69,49,68,68,39,74,48,76,43,49,59,86,38,51,75,45,37,26,50,54,71,88,132

InterPro domains:
  IPR028989 Ribosome maturation factor RimP, N-terminal [PF02576] (9-65)
  IPR035956 RimP, N-terminal domain superfamily [SSF75420] (10-65)
  IPR057234 Domain of unknown function DUF7912 [PF25498] (67-157)

Radius of gyration: 22.16 Å; Cα contacts (8 Å, |Δi|>4): 248; chains: 1; bounding box: 46×41×75 Å

Mean predicted aligned error: 7.47 Å

Nearest PDB structures (foldseek):
  5dm7-assembly1_M  TM=4.900E-01  e=2.391E-02  Deinococcus radiodurans
  8v9k-assembly1_R  TM=4.852E-01  e=2.577E-01  Mycolicibacterium smegmatis MC2 155
  7jsw-assembly1_p  TM=4.783E-01  e=2.920E-01  Escherichia coli K-12
  6v3a-assembly1_O  TM=4.359E-01  e=2.743E-01  Acinetobacter baumannii AB0057
  5v93-assembly1_P  TM=4.784E-01  e=5.812E-01  Mycobacterium tuberculosis

Organism: Saponaria officinalis (NCBI:txid3572)